Protein AF-J9EA52-F1 (afdb_monomer_lite)

Organism: Wuchereria bancrofti (NCBI:txid6293)

pLDDT: mean 80.7, std 11.77, range [52.25, 95.12]

Sequence (117 aa):
CQFFFFVNFRDIKITKILPLNSIPPLCNYTIRADTPNGPIIQYAKLGDIIYHKWECENNHQALDLYGLHIHDCYAKSESKQQQQHIVIDSKGCIADANIVNDVIYSDDKLMAFAYAK

InterPro domains:
  IPR001507 Zona pellucida domain [PS51034] (1-117)
  IPR051962 Cuticlin domain-containing protein [PTHR22907] (17-115)
  IPR057475 Cuticlin, C-terminal domain [PF25301] (25-112)

Foldseek 3Di:
DDKDKDWDPPLDDPPDDPPPPLDAFDKDWFKAFPDQPHDTDDDDDPPTKIKTKIATDPDVSCLRTIAIADAFDWDDDPVDRPDTDTQGHRVRHGPDCQAKPHWDADPSNRMIMIMGD

Structure (mmCIF, N/CA/C/O backbone):
data_AF-J9EA52-F1
#
_entry.id   AF-J9EA52-F1
#
loop_
_atom_site.group_PDB
_atom_site.id
_atom_site.type_symbol
_atom_site.label_atom_id
_atom_site.label_alt_id
_atom_site.label_comp_id
_atom_site.label_asym_id
_atom_site.label_entity_id
_atom_site.label_seq_id
_atom_site.pdbx_PDB_ins_code
_atom_site.Cartn_x
_atom_site.Cartn_y
_atom_site.Cartn_z
_atom_site.occupancy
_atom_site.B_iso_or_equiv
_atom_site.auth_seq_id
_atom_site.auth_comp_id
_atom_site.auth_asym_id
_atom_site.auth_atom_id
_atom_site.pdbx_PDB_model_num
ATOM 1 N N . CYS A 1 1 ? 3.899 -0.795 8.438 1.00 81.31 1 CYS A N 1
ATOM 2 C CA . CYS A 1 1 ? 4.104 -1.588 7.218 1.00 81.31 1 CYS A CA 1
ATOM 3 C C . CYS A 1 1 ? 5.543 -1.453 6.811 1.00 81.31 1 CYS A C 1
ATOM 5 O O . CYS A 1 1 ? 6.055 -0.336 6.871 1.00 81.31 1 CYS A O 1
ATOM 7 N N . GLN A 1 2 ? 6.168 -2.555 6.422 1.00 80.38 2 GLN A N 1
ATOM 8 C CA . GLN A 1 2 ? 7.504 -2.543 5.855 1.00 80.38 2 GLN A CA 1
ATOM 9 C C . GLN A 1 2 ? 7.419 -2.590 4.326 1.00 80.38 2 GLN A C 1
ATOM 11 O O . GLN A 1 2 ? 6.549 -3.252 3.759 1.00 80.38 2 GLN A O 1
ATOM 16 N N . PHE A 1 3 ? 8.308 -1.845 3.670 1.00 78.88 3 PHE A N 1
ATOM 17 C CA . PHE A 1 3 ? 8.470 -1.869 2.220 1.00 78.88 3 PHE A CA 1
ATOM 18 C C . PHE A 1 3 ? 9.634 -2.790 1.887 1.00 78.88 3 PHE A C 1
ATOM 20 O O . PHE A 1 3 ? 10.743 -2.576 2.384 1.00 78.88 3 PHE A O 1
ATOM 27 N N . PHE A 1 4 ? 9.401 -3.780 1.032 1.00 79.81 4 PHE A N 1
ATOM 28 C CA . PHE A 1 4 ? 10.474 -4.580 0.466 1.00 79.81 4 PHE A CA 1
ATOM 29 C C . PHE A 1 4 ? 10.453 -4.484 -1.051 1.00 79.81 4 PHE A C 1
ATOM 31 O O . PHE A 1 4 ? 9.415 -4.658 -1.690 1.00 79.81 4 PHE A O 1
ATOM 38 N N . PHE A 1 5 ? 11.622 -4.213 -1.619 1.00 76.19 5 PHE A N 1
ATOM 39 C CA . PHE A 1 5 ? 11.820 -4.214 -3.058 1.00 76.19 5 PHE A CA 1
ATOM 40 C C . PHE A 1 5 ? 12.412 -5.547 -3.463 1.00 76.19 5 PHE A C 1
ATOM 42 O O . PHE A 1 5 ? 13.476 -5.933 -2.977 1.00 76.19 5 PHE A O 1
ATOM 49 N N . PHE A 1 6 ? 11.749 -6.230 -4.384 1.00 74.75 6 PHE A N 1
ATOM 50 C CA . PHE A 1 6 ? 12.322 -7.401 -5.028 1.00 74.75 6 PHE A CA 1
ATOM 51 C C . PHE A 1 6 ? 12.774 -7.041 -6.436 1.00 74.75 6 PHE A C 1
ATOM 53 O O . PHE A 1 6 ? 12.162 -6.217 -7.113 1.00 74.75 6 PHE A O 1
ATOM 60 N N . VAL A 1 7 ? 13.853 -7.674 -6.884 1.00 72.44 7 VAL A N 1
ATOM 61 C CA . VAL A 1 7 ? 14.327 -7.515 -8.256 1.00 72.44 7 VAL A CA 1
ATOM 62 C C . VAL A 1 7 ? 13.490 -8.410 -9.170 1.00 72.44 7 VAL A C 1
ATOM 64 O O . VAL A 1 7 ? 13.397 -9.621 -8.945 1.00 72.44 7 VAL A O 1
ATOM 67 N N . ASN A 1 8 ? 12.861 -7.835 -10.194 1.00 67.38 8 ASN A N 1
ATOM 68 C CA . ASN A 1 8 ? 12.076 -8.591 -11.163 1.00 67.38 8 ASN A CA 1
ATOM 6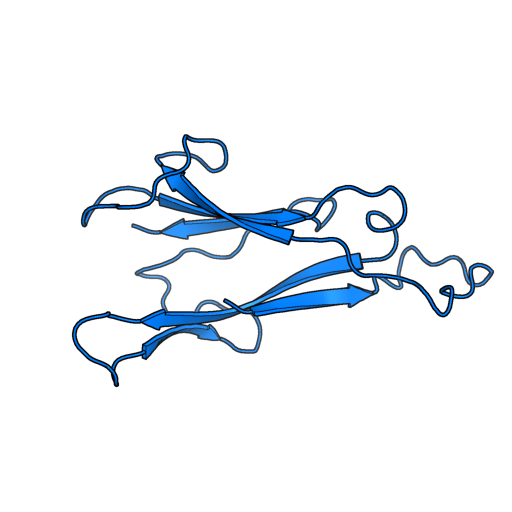9 C C . ASN A 1 8 ? 12.995 -9.187 -12.241 1.00 67.38 8 ASN A C 1
ATOM 71 O O . ASN A 1 8 ? 13.292 -8.571 -13.259 1.00 67.38 8 ASN A O 1
ATOM 75 N N . PHE A 1 9 ? 13.435 -10.428 -12.026 1.00 63.56 9 PHE A N 1
ATOM 76 C CA . PHE A 1 9 ? 14.344 -11.123 -12.946 1.00 63.56 9 PHE A CA 1
ATOM 77 C C . PHE A 1 9 ? 13.727 -11.511 -14.298 1.00 63.56 9 PHE A C 1
ATOM 79 O O . PHE A 1 9 ? 14.463 -11.954 -15.177 1.00 63.56 9 PHE A O 1
ATOM 86 N N . ARG A 1 10 ? 12.407 -11.369 -14.496 1.00 62.84 10 ARG A N 1
ATOM 87 C CA . ARG A 1 10 ? 11.770 -11.726 -15.777 1.00 62.84 10 ARG A CA 1
ATOM 88 C C . ARG A 1 10 ? 12.120 -10.756 -16.907 1.00 62.84 10 ARG A C 1
ATOM 90 O O . ARG A 1 10 ? 12.208 -11.196 -18.049 1.00 62.84 10 ARG A O 1
ATOM 97 N N . ASP A 1 11 ? 12.376 -9.489 -16.586 1.00 56.41 11 ASP A N 1
ATOM 98 C CA . ASP A 1 11 ? 12.638 -8.428 -17.572 1.00 56.41 11 ASP A CA 1
ATOM 99 C C . ASP A 1 11 ? 14.139 -8.109 -17.732 1.00 56.41 11 ASP A C 1
ATOM 101 O O . ASP A 1 11 ? 14.558 -7.363 -18.625 1.00 56.41 11 ASP A O 1
ATOM 105 N N . ILE A 1 12 ? 14.992 -8.754 -16.928 1.00 59.09 12 ILE A N 1
ATOM 106 C CA . ILE A 1 12 ? 16.446 -8.667 -17.065 1.00 59.09 12 ILE A CA 1
ATOM 107 C C . ILE A 1 12 ? 16.880 -9.530 -18.254 1.00 59.09 12 ILE A C 1
ATOM 109 O O . ILE A 1 12 ? 17.069 -10.742 -18.151 1.00 59.09 12 ILE A O 1
ATOM 113 N N . LYS A 1 13 ? 17.104 -8.898 -19.411 1.00 59.31 13 LYS A N 1
ATOM 114 C CA . LY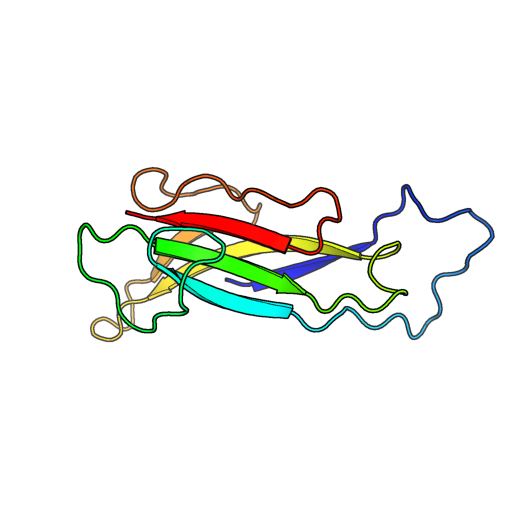S A 1 13 ? 17.884 -9.522 -20.491 1.00 59.31 13 LYS A CA 1
ATOM 115 C C . LYS A 1 13 ? 19.277 -9.847 -19.940 1.00 59.31 13 LYS A C 1
ATOM 117 O O . LYS A 1 13 ? 19.924 -8.955 -19.402 1.00 59.31 13 LYS A O 1
ATOM 122 N N . ILE A 1 14 ? 19.746 -11.088 -20.116 1.00 56.72 14 ILE A N 1
ATOM 123 C CA . ILE A 1 14 ? 21.007 -11.651 -19.566 1.00 56.72 14 ILE A CA 1
ATOM 124 C C . ILE A 1 14 ? 22.264 -10.786 -19.849 1.00 56.72 14 ILE A C 1
ATOM 126 O O . ILE A 1 14 ? 23.292 -10.942 -19.201 1.00 56.72 14 ILE A O 1
ATOM 130 N N . THR A 1 15 ? 22.187 -9.818 -20.764 1.00 52.25 15 THR A N 1
ATOM 131 C CA . THR A 1 15 ? 23.239 -8.836 -21.071 1.00 52.25 15 THR A CA 1
ATOM 132 C C . THR A 1 15 ? 23.232 -7.549 -20.230 1.00 52.25 15 THR A C 1
ATOM 134 O O . THR A 1 15 ? 24.184 -6.777 -20.330 1.00 52.25 15 THR A O 1
ATOM 137 N N . LYS A 1 16 ? 22.221 -7.289 -19.390 1.00 54.88 16 LYS A N 1
ATOM 138 C CA . LYS A 1 16 ? 22.230 -6.177 -18.423 1.00 54.88 16 LYS A CA 1
ATOM 139 C C . LYS A 1 16 ? 22.695 -6.693 -17.062 1.00 54.88 16 LYS A C 1
ATOM 141 O O . LYS A 1 16 ? 21.911 -7.217 -16.279 1.00 54.88 16 LYS A O 1
ATOM 146 N N . ILE A 1 17 ? 23.984 -6.527 -16.784 1.00 60.09 17 ILE A N 1
ATOM 147 C CA . ILE A 1 17 ? 24.529 -6.652 -15.429 1.00 60.09 17 ILE A CA 1
ATOM 148 C C . ILE A 1 17 ? 23.776 -5.626 -14.572 1.00 60.09 17 ILE A C 1
ATOM 150 O O . ILE A 1 17 ? 23.758 -4.450 -14.945 1.00 60.09 17 ILE A O 1
ATOM 154 N N . LEU A 1 18 ? 23.134 -6.041 -13.471 1.00 62.03 18 LEU A N 1
ATOM 155 C CA . LEU A 1 18 ? 22.578 -5.080 -12.513 1.00 62.03 18 LEU A CA 1
ATOM 156 C C . LEU A 1 18 ? 23.740 -4.169 -12.092 1.00 62.03 18 LEU A C 1
ATOM 158 O O . LEU A 1 18 ? 24.729 -4.689 -11.560 1.00 62.03 18 LEU A O 1
ATOM 162 N N . PRO A 1 19 ? 23.699 -2.851 -12.358 1.00 62.25 19 PRO A N 1
ATOM 163 C CA . PRO A 1 19 ? 24.776 -1.991 -11.912 1.00 62.25 19 PRO A CA 1
ATOM 164 C C . PRO A 1 19 ? 24.874 -2.121 -10.392 1.00 62.25 19 PRO A C 1
ATOM 166 O O . PRO A 1 19 ? 23.856 -2.125 -9.699 1.00 62.25 19 PRO A O 1
ATOM 169 N N . LEU A 1 20 ? 26.101 -2.215 -9.873 1.00 57.66 20 LEU A N 1
ATOM 170 C CA . LEU A 1 20 ? 26.379 -2.335 -8.435 1.00 57.66 20 LEU A CA 1
ATOM 171 C C . LEU A 1 20 ? 25.719 -1.207 -7.603 1.00 57.66 20 LEU A C 1
ATOM 173 O O . LEU A 1 20 ? 25.558 -1.346 -6.398 1.00 57.66 20 LEU A O 1
ATOM 177 N N . ASN A 1 21 ? 25.294 -0.127 -8.275 1.00 59.84 21 ASN A N 1
ATOM 178 C CA . ASN A 1 21 ? 24.616 1.048 -7.732 1.00 59.84 21 ASN A CA 1
ATOM 179 C C . ASN A 1 21 ? 23.128 1.122 -8.133 1.00 59.84 21 ASN A C 1
ATOM 181 O O . ASN A 1 21 ? 22.599 2.213 -8.340 1.00 59.84 21 ASN A O 1
ATOM 185 N N . SER A 1 22 ? 22.454 -0.013 -8.313 1.00 66.38 22 SER A N 1
ATOM 186 C CA . SER A 1 22 ? 20.998 -0.023 -8.493 1.00 66.38 22 SER A CA 1
ATOM 187 C C . SER A 1 22 ? 20.356 0.397 -7.166 1.00 66.38 22 SER A C 1
ATOM 189 O O . SER A 1 22 ? 20.423 -0.337 -6.181 1.00 66.38 22 SER A O 1
ATOM 191 N N . ILE A 1 23 ? 19.822 1.617 -7.117 1.00 75.00 23 ILE A N 1
ATOM 192 C CA . ILE A 1 23 ? 19.202 2.191 -5.919 1.00 75.00 23 ILE A CA 1
ATOM 193 C C . ILE A 1 23 ? 17.692 1.931 -6.012 1.00 75.00 23 ILE A C 1
ATOM 195 O O . ILE A 1 23 ? 17.094 2.291 -7.030 1.00 75.00 23 ILE A O 1
ATOM 199 N N . PRO A 1 24 ? 17.063 1.314 -4.994 1.00 77.69 24 PRO A N 1
ATOM 200 C CA . PRO A 1 24 ? 15.614 1.150 -4.975 1.00 77.69 24 PRO A CA 1
ATOM 201 C C . PRO A 1 24 ? 14.914 2.520 -4.992 1.00 77.69 24 PRO A C 1
ATOM 203 O O . PRO A 1 24 ? 15.431 3.474 -4.402 1.00 77.69 24 PRO A O 1
ATOM 206 N N . PRO A 1 25 ? 13.755 2.649 -5.661 1.00 84.69 25 PRO A N 1
ATOM 207 C CA . PRO A 1 25 ? 13.040 3.917 -5.730 1.00 84.69 25 PRO A CA 1
ATOM 208 C C . PRO A 1 25 ? 12.540 4.343 -4.346 1.00 84.69 25 PRO A C 1
ATOM 210 O O . PRO A 1 25 ? 12.301 3.517 -3.464 1.00 84.69 25 PRO A O 1
ATOM 213 N N . LEU A 1 26 ? 12.348 5.646 -4.158 1.00 85.62 26 LEU A N 1
ATOM 214 C CA . LEU A 1 26 ? 11.697 6.155 -2.958 1.00 85.62 26 LEU A CA 1
ATOM 215 C C . LEU A 1 26 ? 10.200 5.835 -3.031 1.00 85.62 26 LEU A C 1
ATOM 217 O O . LEU A 1 26 ? 9.571 6.108 -4.052 1.00 85.62 26 LEU A O 1
ATOM 221 N N . CYS A 1 27 ? 9.622 5.286 -1.961 1.00 88.81 27 CYS A N 1
ATOM 222 C CA . CYS A 1 27 ? 8.180 5.057 -1.880 1.00 88.81 27 CYS A CA 1
ATOM 223 C C . CYS A 1 27 ? 7.551 5.823 -0.733 1.00 88.81 27 CYS A C 1
ATOM 225 O O . CYS A 1 27 ? 8.110 5.924 0.358 1.00 88.81 27 CYS A O 1
ATOM 227 N N . ASN A 1 28 ? 6.337 6.288 -0.988 1.00 91.19 28 ASN A N 1
ATOM 228 C CA . ASN A 1 28 ? 5.505 6.982 -0.032 1.00 91.19 28 ASN A CA 1
ATOM 229 C C . ASN A 1 28 ? 4.283 6.142 0.314 1.00 91.19 28 ASN A C 1
ATOM 231 O O . ASN A 1 28 ? 3.689 5.467 -0.528 1.00 91.19 28 ASN A O 1
ATOM 235 N N . TYR A 1 29 ? 3.900 6.222 1.581 1.00 91.88 29 TYR A N 1
ATOM 236 C CA . TYR A 1 29 ? 2.670 5.647 2.093 1.00 91.88 29 TYR A CA 1
ATOM 237 C C . TYR A 1 29 ? 1.704 6.767 2.462 1.00 91.88 29 TYR A C 1
ATOM 239 O O . TYR A 1 29 ? 2.064 7.704 3.174 1.00 91.88 29 TYR A O 1
ATOM 247 N N . THR A 1 30 ? 0.474 6.662 1.969 1.00 93.06 30 THR A N 1
ATOM 248 C CA . THR A 1 30 ? -0.594 7.636 2.207 1.00 93.06 30 THR A CA 1
ATOM 249 C C . THR A 1 30 ? -1.888 6.924 2.569 1.00 93.06 30 THR A C 1
ATOM 251 O O . THR A 1 30 ? -2.140 5.807 2.120 1.00 93.06 30 THR A O 1
ATOM 254 N N . ILE A 1 31 ? -2.716 7.584 3.376 1.00 92.25 31 ILE A N 1
ATOM 255 C CA . ILE A 1 31 ? -4.084 7.149 3.664 1.00 92.25 31 ILE A CA 1
ATOM 256 C C . ILE A 1 31 ? -5.021 8.080 2.901 1.00 92.25 31 ILE A C 1
ATOM 258 O O . ILE A 1 31 ? -4.866 9.300 2.977 1.00 92.25 31 ILE A O 1
ATOM 262 N N . ARG A 1 32 ? -5.964 7.522 2.142 1.00 94.31 32 ARG A N 1
ATOM 263 C CA . ARG A 1 32 ? -6.886 8.274 1.280 1.00 94.31 32 ARG A CA 1
ATOM 264 C C . ARG A 1 32 ? -8.338 7.954 1.600 1.00 94.31 32 ARG A C 1
ATOM 266 O O . ARG A 1 32 ? -8.651 6.812 1.919 1.00 94.31 32 ARG A O 1
ATOM 273 N N . ALA A 1 33 ? -9.205 8.957 1.520 1.00 93.75 33 ALA A N 1
ATOM 274 C CA . ALA A 1 33 ? -10.641 8.790 1.750 1.00 93.75 33 ALA A CA 1
ATOM 275 C C . ALA A 1 33 ? -11.365 8.313 0.486 1.00 93.75 33 ALA A C 1
ATOM 277 O O . ALA A 1 33 ? -11.039 8.770 -0.612 1.00 93.75 33 ALA A O 1
ATOM 278 N N . ASP A 1 34 ? -12.370 7.450 0.664 1.00 90.31 34 ASP A N 1
ATOM 279 C CA . ASP A 1 34 ? -13.377 7.001 -0.316 1.00 90.31 34 ASP A CA 1
ATOM 280 C C . ASP A 1 34 ? -12.866 6.213 -1.531 1.00 90.31 34 ASP A C 1
ATOM 282 O O . ASP A 1 34 ? -13.512 5.262 -1.972 1.00 90.31 34 ASP A O 1
ATOM 286 N N . THR A 1 35 ? -11.714 6.580 -2.092 1.00 91.50 35 THR A N 1
ATOM 287 C CA . THR A 1 35 ? -11.124 5.970 -3.287 1.00 91.50 35 THR A CA 1
ATOM 288 C C . THR A 1 35 ? -9.593 5.903 -3.188 1.00 91.50 35 THR A C 1
ATOM 290 O O . THR A 1 35 ? -8.981 6.724 -2.495 1.00 91.50 35 THR A O 1
ATOM 293 N N . PRO A 1 36 ? -8.928 5.006 -3.948 1.00 88.94 36 PRO A N 1
ATOM 294 C CA . PRO A 1 36 ? -7.464 4.930 -3.993 1.00 88.94 36 PRO A CA 1
ATOM 295 C C . PRO A 1 36 ? -6.772 6.225 -4.441 1.00 88.94 36 PRO A C 1
ATOM 297 O O . PRO A 1 36 ? -5.608 6.435 -4.121 1.00 88.94 36 PRO A O 1
ATOM 300 N N . ASN A 1 37 ? -7.465 7.102 -5.174 1.00 91.88 37 ASN A N 1
ATOM 301 C CA . ASN A 1 37 ? -6.945 8.398 -5.628 1.00 91.88 37 ASN A CA 1
ATOM 302 C C . ASN A 1 37 ? -7.623 9.585 -4.927 1.00 91.88 37 ASN A C 1
ATOM 304 O O . ASN A 1 37 ? -7.473 10.727 -5.360 1.00 91.88 37 ASN A O 1
ATOM 308 N N . GLY A 1 38 ? -8.357 9.323 -3.845 1.00 91.94 38 GLY A N 1
ATOM 309 C CA . GLY A 1 38 ? -9.050 10.337 -3.064 1.00 91.94 38 GLY A CA 1
ATOM 310 C C . GLY A 1 38 ? -8.100 11.271 -2.310 1.00 91.94 38 GLY A C 1
ATOM 311 O O . GLY A 1 38 ? -6.870 11.124 -2.388 1.00 91.94 38 GLY A O 1
ATOM 312 N N . PRO A 1 39 ? -8.647 12.245 -1.566 1.00 94.94 39 PRO A N 1
ATOM 313 C CA . PRO A 1 39 ? -7.842 13.173 -0.784 1.00 94.94 39 PRO A CA 1
ATOM 314 C C . PRO A 1 39 ? -7.064 12.428 0.304 1.00 94.94 39 PRO A C 1
ATOM 316 O O . PRO A 1 39 ? -7.566 11.477 0.904 1.00 94.94 39 PRO A O 1
ATOM 319 N N . ILE A 1 40 ? -5.830 12.872 0.554 1.00 95.12 40 ILE A N 1
ATOM 320 C CA . ILE A 1 40 ? -5.005 12.334 1.638 1.00 95.12 40 ILE A CA 1
ATOM 321 C C . ILE A 1 40 ? -5.585 12.816 2.967 1.00 95.12 40 ILE A C 1
ATOM 323 O O . ILE A 1 40 ? -5.777 14.016 3.166 1.00 95.12 40 ILE A O 1
ATOM 327 N N . ILE A 1 41 ? -5.831 11.879 3.876 1.00 93.44 41 ILE A N 1
ATOM 328 C CA . ILE A 1 41 ? -6.347 12.142 5.216 1.00 93.44 41 ILE A CA 1
ATOM 329 C C . ILE A 1 41 ? -5.339 11.688 6.269 1.00 93.44 41 ILE A C 1
ATOM 331 O O . ILE A 1 41 ? -4.544 10.778 6.048 1.00 93.44 41 ILE A O 1
ATOM 335 N N . GLN A 1 42 ? -5.383 12.330 7.431 1.00 89.56 42 GLN A N 1
ATOM 336 C CA . GLN A 1 42 ? -4.569 11.951 8.593 1.00 89.56 42 GLN A CA 1
ATOM 337 C C . GLN A 1 42 ? -5.394 11.238 9.667 1.00 89.56 42 GLN A C 1
ATOM 339 O O . GLN A 1 42 ? -4.844 10.525 10.500 1.00 89.56 42 GLN A O 1
ATOM 344 N N . TYR A 1 43 ? -6.715 11.418 9.631 1.00 86.12 43 TYR A N 1
ATOM 345 C CA . TYR A 1 43 ? -7.645 10.896 10.619 1.00 86.12 43 TYR A CA 1
ATOM 346 C C . TYR A 1 43 ? -8.859 10.321 9.905 1.00 86.12 43 TYR A C 1
ATOM 348 O O . TYR A 1 43 ? -9.376 10.932 8.971 1.00 86.12 43 TYR A O 1
ATOM 356 N N . ALA A 1 44 ? -9.311 9.170 10.383 1.00 85.50 44 ALA A N 1
ATOM 357 C CA . ALA A 1 44 ? -10.519 8.502 9.934 1.00 85.50 44 ALA A CA 1
ATOM 358 C C . ALA A 1 44 ? -11.335 8.093 11.160 1.00 85.50 44 ALA A C 1
ATOM 360 O O . ALA A 1 44 ? -10.776 7.830 12.231 1.00 85.50 44 ALA A O 1
ATOM 361 N N . LYS A 1 45 ? -12.655 8.075 11.021 1.00 86.19 45 LYS A N 1
ATOM 362 C CA . LYS A 1 45 ? -13.582 7.598 12.046 1.00 86.19 45 LYS A CA 1
ATOM 363 C C . LYS A 1 45 ? -13.970 6.153 11.757 1.00 86.19 45 LYS A C 1
ATOM 365 O O . LYS A 1 45 ? -13.865 5.672 10.636 1.00 86.19 45 LYS A O 1
ATOM 370 N N . LEU A 1 46 ? -14.440 5.461 12.792 1.00 82.88 46 LEU A N 1
ATOM 371 C CA . LEU A 1 46 ? -14.995 4.118 12.634 1.00 82.88 46 LEU A CA 1
ATOM 372 C C . LEU A 1 46 ? -16.171 4.151 11.650 1.00 82.88 46 LEU A C 1
ATOM 374 O O . LEU A 1 46 ? -17.107 4.929 11.844 1.00 82.88 46 LEU A O 1
ATOM 378 N N . GLY A 1 47 ? -16.118 3.294 10.630 1.00 84.62 47 GLY A N 1
ATOM 379 C CA . GLY A 1 47 ? -17.099 3.239 9.549 1.00 84.62 47 GLY A CA 1
ATOM 380 C C . GLY A 1 47 ? -16.755 4.091 8.324 1.00 84.62 47 GLY A C 1
ATOM 381 O O . GLY A 1 47 ? -17.437 3.943 7.307 1.00 84.62 47 GLY A O 1
ATOM 382 N N . ASP A 1 48 ? -15.717 4.934 8.390 1.00 89.00 48 ASP A N 1
ATOM 383 C CA . ASP A 1 48 ? -15.190 5.619 7.210 1.00 89.00 48 ASP A CA 1
ATOM 384 C C . ASP A 1 48 ? -14.471 4.613 6.307 1.00 89.00 48 ASP A C 1
ATOM 386 O O . ASP A 1 48 ? -13.743 3.734 6.765 1.00 89.00 48 ASP A O 1
ATOM 390 N N . ILE A 1 49 ? -14.645 4.772 4.999 1.00 88.94 49 ILE A N 1
ATOM 391 C CA . ILE A 1 49 ? -13.938 3.964 4.011 1.00 88.94 49 ILE A CA 1
ATOM 392 C C . ILE A 1 49 ? -12.602 4.631 3.702 1.00 88.94 49 ILE A C 1
ATOM 394 O O . ILE A 1 49 ? -12.562 5.743 3.165 1.00 88.94 49 ILE A O 1
ATOM 398 N N . ILE A 1 50 ? -11.509 3.927 3.994 1.00 92.69 50 ILE A N 1
ATOM 399 C CA . ILE A 1 50 ? -10.157 4.420 3.733 1.00 92.69 50 ILE A CA 1
ATOM 400 C C . ILE A 1 50 ? -9.363 3.465 2.853 1.00 92.69 50 ILE A C 1
ATOM 402 O O . ILE A 1 50 ? -9.574 2.253 2.831 1.00 92.69 50 ILE A O 1
ATOM 406 N N . TYR A 1 51 ? -8.402 4.038 2.141 1.00 93.44 51 TYR A N 1
ATOM 407 C CA . TYR A 1 51 ? -7.459 3.321 1.305 1.00 93.44 51 TYR A CA 1
ATOM 408 C C . TYR A 1 51 ? -6.044 3.588 1.786 1.00 93.44 51 TYR A C 1
ATOM 410 O O . TYR A 1 51 ? -5.570 4.725 1.800 1.00 93.44 51 TYR A O 1
ATOM 418 N N . HIS A 1 52 ? -5.355 2.516 2.141 1.00 91.88 52 HIS A N 1
ATOM 419 C CA . HIS A 1 52 ? -3.916 2.501 2.321 1.00 91.88 52 HIS A CA 1
ATOM 420 C C . HIS A 1 52 ? -3.282 2.437 0.934 1.00 91.88 52 HIS A C 1
ATOM 422 O O . HIS A 1 52 ? -3.493 1.457 0.227 1.00 91.88 52 HIS A O 1
ATOM 428 N N . LYS A 1 53 ? -2.545 3.471 0.521 1.00 93.06 53 LYS A N 1
ATOM 429 C CA . LYS A 1 53 ? -1.864 3.524 -0.780 1.00 93.06 53 LYS A CA 1
ATOM 430 C C . LYS A 1 53 ? -0.355 3.612 -0.583 1.00 93.06 53 LYS A C 1
ATOM 432 O O . LYS A 1 53 ? 0.131 4.513 0.104 1.00 93.06 53 LYS A O 1
ATOM 437 N N . TRP A 1 54 ? 0.366 2.708 -1.234 1.00 92.81 54 TRP A N 1
ATOM 438 C CA . TRP A 1 54 ? 1.819 2.700 -1.360 1.00 92.81 54 TRP A CA 1
ATOM 439 C C . TRP A 1 54 ? 2.183 3.017 -2.809 1.00 92.81 54 TRP A C 1
ATOM 441 O O . TRP A 1 54 ? 1.650 2.402 -3.729 1.00 92.81 54 TRP A O 1
ATOM 451 N N . GLU A 1 55 ? 3.053 3.996 -3.016 1.00 90.81 55 GLU A N 1
ATOM 452 C CA . GLU A 1 55 ? 3.404 4.497 -4.347 1.00 90.81 55 GLU A CA 1
ATOM 453 C C . GLU A 1 55 ? 4.887 4.843 -4.390 1.00 90.81 55 GLU A C 1
ATOM 455 O O . GLU A 1 55 ? 5.381 5.576 -3.532 1.00 90.81 55 GLU A O 1
ATOM 460 N N . CYS A 1 56 ? 5.590 4.287 -5.370 1.00 88.25 56 CYS A N 1
ATOM 461 C CA . CYS A 1 56 ? 7.014 4.492 -5.578 1.00 88.25 56 CYS A CA 1
ATOM 462 C C . CYS A 1 56 ? 7.270 5.463 -6.725 1.00 88.25 56 CYS A C 1
ATOM 464 O O . CYS A 1 56 ? 6.539 5.486 -7.715 1.00 88.25 56 CYS A O 1
ATOM 466 N N . GLU A 1 57 ? 8.326 6.262 -6.602 1.00 85.69 57 GLU A N 1
ATOM 467 C CA . GLU A 1 57 ? 8.724 7.182 -7.656 1.00 85.69 57 GLU A CA 1
ATOM 468 C C . GLU A 1 57 ? 9.110 6.418 -8.918 1.00 85.69 57 GLU A C 1
ATOM 470 O O . GLU A 1 57 ? 9.955 5.518 -8.913 1.00 85.69 57 GLU A O 1
ATOM 475 N N . ASN A 1 58 ? 8.491 6.827 -10.019 1.00 70.06 58 ASN A N 1
ATOM 476 C CA . ASN A 1 58 ? 8.729 6.244 -11.317 1.00 70.06 58 ASN A CA 1
ATOM 477 C C . ASN A 1 58 ? 10.010 6.834 -11.932 1.00 70.06 58 ASN A C 1
ATOM 479 O O . ASN A 1 58 ? 9.970 7.697 -12.812 1.00 70.06 58 ASN A O 1
ATOM 483 N N . ASN A 1 59 ? 11.168 6.409 -11.424 1.00 68.19 59 ASN A N 1
ATOM 484 C CA . ASN A 1 59 ? 12.416 6.596 -12.150 1.00 68.19 59 ASN A CA 1
ATOM 485 C C . ASN A 1 59 ? 12.513 5.487 -13.215 1.00 68.19 59 ASN A C 1
ATOM 487 O O . ASN A 1 59 ? 12.219 4.323 -12.958 1.00 68.19 59 ASN A O 1
ATOM 491 N N . HIS A 1 60 ? 12.892 5.833 -14.446 1.00 62.09 60 HIS A N 1
ATOM 492 C CA . HIS A 1 60 ? 12.905 4.891 -15.576 1.00 62.09 60 HIS A CA 1
ATOM 493 C C . HIS A 1 60 ? 13.784 3.641 -15.347 1.00 62.09 60 HIS A C 1
ATOM 495 O O . HIS A 1 60 ? 13.687 2.681 -16.103 1.00 62.09 60 HIS A O 1
ATOM 501 N N . GLN A 1 61 ? 14.655 3.641 -14.331 1.00 59.81 61 GLN A N 1
ATOM 502 C CA . GLN A 1 61 ? 15.435 2.466 -13.941 1.00 59.81 61 GLN A CA 1
ATOM 503 C C . GLN A 1 61 ? 14.659 1.501 -13.030 1.00 59.81 61 GLN A C 1
ATOM 505 O O . GLN A 1 61 ? 14.942 0.307 -13.061 1.00 59.81 61 GLN A O 1
ATOM 510 N N . ALA A 1 62 ? 13.697 1.982 -12.237 1.00 60.03 62 ALA A N 1
ATOM 511 C CA . ALA A 1 62 ? 12.936 1.160 -11.302 1.00 60.03 62 ALA A CA 1
ATOM 512 C C . ALA A 1 62 ? 11.835 0.338 -11.970 1.00 60.03 62 ALA A C 1
ATOM 514 O O . ALA A 1 62 ? 11.650 -0.804 -11.562 1.00 60.03 62 ALA A O 1
ATOM 515 N N . LEU A 1 63 ? 11.173 0.874 -13.004 1.00 63.25 63 LEU A N 1
ATOM 516 C CA . LEU A 1 63 ? 10.087 0.192 -13.731 1.00 63.25 63 LEU A CA 1
ATOM 517 C C . LEU A 1 63 ? 10.456 -1.217 -14.204 1.00 63.25 63 LEU A C 1
ATOM 519 O O . LEU A 1 63 ? 9.653 -2.136 -14.094 1.00 63.25 63 LEU A O 1
ATOM 523 N N . ASP A 1 64 ? 11.676 -1.381 -14.715 1.00 69.44 64 ASP A N 1
ATOM 524 C CA . ASP A 1 64 ? 12.110 -2.643 -15.321 1.00 69.44 64 ASP A CA 1
ATOM 525 C C . ASP A 1 64 ? 12.838 -3.565 -14.329 1.00 69.44 64 ASP A C 1
ATOM 527 O O . ASP A 1 64 ? 13.081 -4.734 -14.629 1.00 69.44 64 ASP A O 1
ATOM 531 N N . LEU A 1 65 ? 13.253 -3.044 -13.168 1.00 75.00 65 LEU A N 1
ATOM 532 C CA . LEU A 1 65 ? 14.158 -3.748 -12.254 1.00 75.00 65 LEU A CA 1
ATOM 533 C C . LEU A 1 65 ? 13.518 -4.103 -10.922 1.00 75.00 65 LEU A C 1
ATOM 535 O O . LEU A 1 65 ? 13.832 -5.164 -10.389 1.00 75.00 65 LEU A O 1
ATOM 539 N N . TYR A 1 66 ? 12.653 -3.253 -10.376 1.00 80.12 66 TYR A N 1
ATOM 540 C CA . TYR A 1 66 ? 12.116 -3.416 -9.031 1.00 80.12 66 TYR A CA 1
ATOM 541 C C . TYR A 1 66 ? 10.608 -3.632 -9.053 1.00 80.12 66 TYR A C 1
ATOM 543 O O . TYR A 1 66 ? 9.876 -2.979 -9.785 1.00 80.12 66 TYR A O 1
ATOM 551 N N . GLY A 1 67 ? 10.146 -4.536 -8.197 1.00 85.31 67 GLY A N 1
ATOM 552 C CA . GLY A 1 67 ? 8.749 -4.644 -7.808 1.00 85.31 67 GLY A CA 1
ATOM 553 C C . GLY A 1 67 ? 8.587 -4.340 -6.324 1.00 85.31 67 GLY A C 1
ATOM 554 O O . GLY A 1 67 ? 9.444 -4.684 -5.503 1.00 85.31 67 GLY A O 1
ATOM 555 N N . LEU A 1 68 ? 7.478 -3.693 -5.989 1.00 88.69 68 LEU A N 1
ATOM 556 C CA . LEU A 1 68 ? 7.071 -3.400 -4.625 1.00 88.69 68 LEU A CA 1
ATOM 557 C C . LEU A 1 68 ? 6.373 -4.619 -4.005 1.00 88.69 68 LEU A C 1
ATOM 559 O O . LEU A 1 68 ? 5.490 -5.217 -4.618 1.00 88.69 68 LEU A O 1
ATOM 563 N N . HIS A 1 69 ? 6.734 -4.962 -2.769 1.00 90.38 69 HIS A N 1
ATOM 564 C CA . HIS A 1 69 ? 6.043 -5.959 -1.956 1.00 90.38 69 HIS A CA 1
ATOM 565 C C . HIS A 1 69 ? 5.812 -5.432 -0.536 1.00 90.38 69 HIS A C 1
ATOM 567 O O . HIS A 1 69 ? 6.736 -4.939 0.118 1.00 90.38 69 HIS A O 1
ATOM 573 N N . ILE A 1 70 ? 4.564 -5.520 -0.072 1.00 91.44 70 ILE A N 1
ATOM 574 C CA . ILE A 1 70 ? 4.138 -5.037 1.244 1.00 91.44 70 ILE A CA 1
ATOM 575 C C . ILE A 1 70 ? 4.039 -6.245 2.165 1.00 91.44 70 ILE A C 1
ATOM 577 O O . ILE A 1 70 ? 3.306 -7.187 1.874 1.00 91.44 70 ILE A O 1
ATOM 581 N N . HIS A 1 71 ? 4.735 -6.182 3.295 1.00 91.56 71 HIS A N 1
ATOM 582 C CA . HIS A 1 71 ? 4.668 -7.184 4.353 1.00 91.56 71 HIS A CA 1
ATOM 583 C C . HIS A 1 71 ? 4.840 -6.514 5.724 1.00 91.56 71 HIS A C 1
ATOM 585 O O . HIS A 1 71 ? 5.190 -5.329 5.815 1.00 91.56 71 HIS A O 1
ATOM 591 N N . ASP A 1 72 ? 4.570 -7.252 6.803 1.00 89.69 72 ASP A N 1
ATOM 592 C CA . ASP A 1 72 ? 4.813 -6.793 8.176 1.00 89.69 72 ASP A CA 1
ATOM 593 C C . ASP A 1 72 ? 4.106 -5.452 8.490 1.00 89.69 72 ASP A C 1
ATOM 595 O O . ASP A 1 72 ? 4.702 -4.424 8.850 1.00 89.69 72 ASP A O 1
ATOM 599 N N . CYS A 1 73 ? 2.783 -5.431 8.316 1.00 88.75 73 CYS A N 1
ATOM 600 C CA . CYS A 1 73 ? 1.941 -4.306 8.715 1.00 88.75 73 CYS A CA 1
ATOM 601 C C . CYS A 1 73 ? 1.329 -4.538 10.087 1.00 88.75 73 CYS A C 1
ATOM 603 O O . CYS A 1 73 ? 0.620 -5.515 10.310 1.00 88.75 73 CYS A O 1
ATOM 605 N N . TYR A 1 74 ? 1.520 -3.557 10.965 1.00 87.31 74 TYR A N 1
ATOM 606 C CA . TYR A 1 74 ? 1.004 -3.573 12.322 1.00 87.31 74 TYR A CA 1
ATOM 607 C C . TYR A 1 74 ? 0.206 -2.297 12.581 1.00 87.31 74 TYR A C 1
ATOM 609 O O . TYR A 1 74 ? 0.692 -1.198 12.297 1.00 87.31 74 TYR 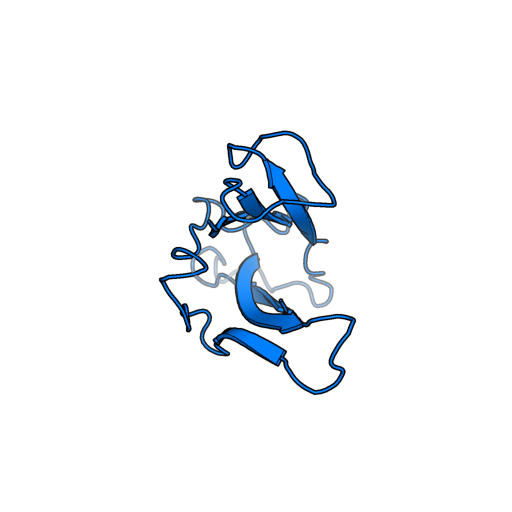A O 1
ATOM 617 N N . ALA A 1 75 ? -0.986 -2.436 13.151 1.00 83.56 75 ALA A N 1
ATOM 618 C CA . ALA A 1 75 ? -1.739 -1.333 13.728 1.00 83.56 75 ALA A CA 1
ATOM 619 C C . ALA A 1 75 ? -1.323 -1.173 15.194 1.00 83.56 75 ALA A C 1
ATOM 621 O O . ALA A 1 75 ? -1.371 -2.129 15.969 1.00 83.56 75 ALA A O 1
ATOM 622 N N . LYS A 1 76 ? -0.892 0.031 15.580 1.00 80.75 76 LYS A N 1
ATOM 623 C CA . LYS A 1 76 ? -0.482 0.343 16.953 1.00 80.75 76 LYS A CA 1
ATOM 624 C C . LYS A 1 76 ? -1.395 1.418 17.521 1.00 80.75 76 LYS A C 1
ATOM 626 O O . LYS A 1 76 ? -1.541 2.478 16.925 1.00 80.75 76 LYS A O 1
ATOM 631 N N . SER A 1 77 ? -1.973 1.155 18.689 1.00 73.12 77 SER A N 1
ATOM 632 C CA . SER A 1 77 ? -2.671 2.190 19.449 1.00 73.12 77 SER A CA 1
ATOM 633 C C . SER A 1 77 ? -1.662 3.042 20.217 1.00 73.12 77 SER A C 1
ATOM 635 O O . SER A 1 77 ? -0.810 2.505 20.926 1.00 73.12 77 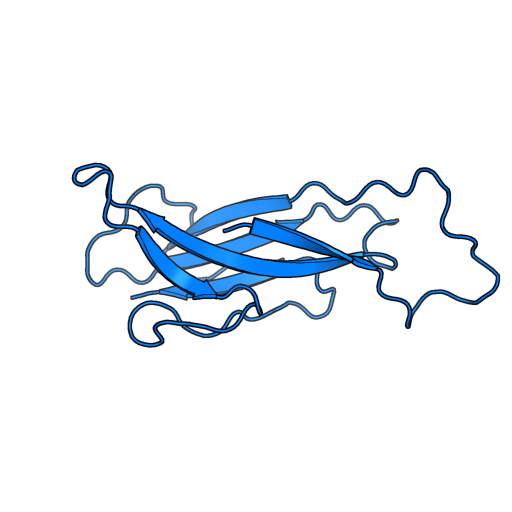SER A O 1
ATOM 637 N N . GLU A 1 78 ? -1.776 4.367 20.126 1.00 69.38 78 GLU A N 1
ATOM 638 C CA . GLU A 1 78 ? -0.938 5.289 20.907 1.00 69.38 78 GLU A CA 1
ATOM 639 C C . GLU A 1 78 ? -1.159 5.142 22.423 1.00 69.38 78 GLU A C 1
ATOM 641 O O . GLU A 1 78 ? -0.239 5.349 23.210 1.00 69.38 78 GLU A O 1
ATOM 646 N N . SER A 1 79 ? -2.358 4.724 22.844 1.00 67.69 79 SER A N 1
ATOM 647 C CA . SER A 1 79 ? -2.747 4.662 24.260 1.00 67.69 79 SER A CA 1
ATOM 648 C C . SER A 1 79 ? -2.273 3.391 24.979 1.00 67.69 79 SER A C 1
ATOM 650 O O . SER A 1 79 ? -2.109 3.388 26.198 1.00 67.69 79 SER A O 1
ATOM 652 N N . LYS A 1 80 ? -2.010 2.302 24.245 1.00 60.84 80 LYS A N 1
ATOM 653 C CA . LYS A 1 80 ? -1.552 1.023 24.810 1.00 60.84 80 LYS A CA 1
ATOM 654 C C . LYS A 1 80 ? -0.276 0.578 24.110 1.00 60.84 80 LYS A C 1
ATOM 656 O O . LYS A 1 80 ? -0.322 -0.071 23.069 1.00 60.84 80 LYS A O 1
ATOM 661 N N . GLN A 1 81 ? 0.868 0.884 24.722 1.00 58.56 81 GLN A N 1
ATOM 662 C CA . GLN A 1 81 ? 2.209 0.632 24.174 1.00 58.56 81 GLN A CA 1
ATOM 663 C C . GLN A 1 81 ? 2.475 -0.825 23.740 1.00 58.56 81 GLN A C 1
ATOM 665 O O . GLN A 1 81 ? 3.386 -1.044 22.945 1.00 58.56 81 GLN A O 1
ATOM 670 N N . GLN A 1 82 ? 1.694 -1.799 24.220 1.00 60.09 82 GLN A N 1
ATOM 671 C CA . GLN A 1 82 ? 1.918 -3.235 24.004 1.00 60.09 82 GLN A CA 1
ATOM 672 C C . GLN A 1 82 ? 0.894 -3.917 23.085 1.00 60.09 82 GLN A C 1
ATOM 674 O O . GLN A 1 82 ? 1.033 -5.107 22.821 1.00 60.09 82 GLN A O 1
ATOM 679 N N . GLN A 1 83 ? -0.121 -3.209 22.578 1.00 67.00 83 GLN A N 1
ATOM 680 C CA . GLN A 1 83 ? -1.137 -3.825 21.720 1.00 67.00 83 GLN A CA 1
ATOM 681 C C . GLN A 1 83 ? -0.871 -3.454 20.258 1.00 67.00 83 GLN A C 1
ATOM 683 O O . GLN A 1 83 ? -1.367 -2.450 19.747 1.00 67.00 83 GLN A O 1
ATOM 688 N N . GLN A 1 84 ? -0.008 -4.245 19.617 1.00 75.75 84 GLN A N 1
ATOM 689 C CA . GLN A 1 84 ? 0.188 -4.230 18.170 1.00 75.75 84 GLN A CA 1
ATOM 690 C C . GLN A 1 84 ? -0.680 -5.329 17.563 1.00 75.75 84 GLN A C 1
ATOM 692 O O . GLN A 1 84 ? -0.551 -6.492 17.941 1.00 75.75 84 GLN A O 1
ATOM 697 N N . HIS A 1 85 ? -1.566 -4.963 16.642 1.00 83.50 85 HIS A N 1
ATOM 698 C CA . HIS A 1 85 ? -2.365 -5.926 15.887 1.00 83.50 85 HIS A CA 1
ATOM 699 C C . HIS A 1 85 ? -1.738 -6.130 14.516 1.00 83.50 85 HIS A C 1
ATOM 701 O O . HIS A 1 85 ? -1.438 -5.151 13.830 1.00 83.50 85 HIS A O 1
ATOM 707 N N . ILE A 1 86 ? -1.514 -7.383 14.129 1.00 84.50 86 ILE A N 1
ATOM 708 C CA . ILE A 1 86 ? -0.984 -7.714 12.805 1.00 84.50 86 ILE A CA 1
ATOM 709 C C . ILE A 1 86 ? -2.120 -7.548 11.803 1.00 84.50 86 ILE A C 1
ATOM 711 O O . ILE A 1 86 ? -3.178 -8.148 11.956 1.00 84.50 86 ILE A O 1
ATOM 715 N N . VAL A 1 87 ? -1.886 -6.726 10.788 1.00 87.50 87 VAL A N 1
ATOM 716 C CA . VAL A 1 87 ? -2.824 -6.485 9.686 1.00 87.50 87 VAL A CA 1
ATOM 717 C C . VAL A 1 87 ? -2.372 -7.250 8.446 1.00 87.50 87 VAL A C 1
ATOM 719 O O . VAL A 1 87 ? -3.172 -7.925 7.806 1.00 87.50 87 VAL A O 1
ATOM 722 N N . ILE A 1 88 ? -1.071 -7.186 8.148 1.00 88.31 88 ILE A N 1
ATOM 723 C CA . ILE A 1 88 ? -0.425 -7.942 7.072 1.00 88.31 88 ILE A CA 1
ATOM 724 C C . ILE A 1 88 ? 0.758 -8.677 7.686 1.00 88.31 88 ILE A C 1
ATOM 726 O O . ILE A 1 88 ? 1.584 -8.056 8.361 1.00 88.31 88 ILE A O 1
ATOM 730 N N . ASP A 1 89 ? 0.817 -9.986 7.478 1.00 86.12 89 ASP A N 1
ATOM 731 C CA . ASP A 1 89 ? 1.865 -10.842 8.017 1.00 86.12 89 ASP A CA 1
ATOM 732 C C . ASP A 1 89 ? 3.208 -10.664 7.282 1.00 86.12 89 ASP A C 1
ATOM 734 O O . ASP A 1 89 ? 3.357 -9.868 6.349 1.00 86.12 89 ASP A O 1
ATOM 738 N N . SER A 1 90 ? 4.216 -11.423 7.707 1.00 87.69 90 SER A N 1
ATOM 739 C CA . SER A 1 90 ? 5.557 -11.391 7.115 1.00 87.69 90 SER A CA 1
ATOM 740 C C . SER A 1 90 ? 5.641 -11.977 5.702 1.00 87.69 90 SER A C 1
ATOM 742 O O . SER A 1 90 ? 6.672 -11.843 5.046 1.00 87.69 90 SER A O 1
ATOM 744 N N . LYS A 1 91 ? 4.578 -12.624 5.212 1.00 85.94 91 LYS A N 1
ATOM 745 C CA . LYS A 1 91 ? 4.466 -13.140 3.840 1.00 85.94 91 LYS A CA 1
ATOM 746 C C . LYS A 1 91 ? 3.707 -12.181 2.920 1.00 85.94 91 LYS A C 1
ATOM 748 O O . LYS A 1 91 ? 3.559 -12.482 1.737 1.00 85.94 91 LYS A O 1
ATOM 753 N N . GLY A 1 92 ? 3.213 -11.061 3.450 1.00 84.56 92 GLY A N 1
ATOM 754 C CA . GLY A 1 92 ? 2.368 -10.132 2.707 1.00 84.56 92 GLY A CA 1
ATOM 755 C C . GLY A 1 92 ? 0.907 -10.578 2.602 1.00 84.56 92 GLY A C 1
ATOM 756 O O . GLY A 1 92 ? 0.164 -10.023 1.795 1.00 84.56 92 GLY A O 1
ATOM 757 N N . CYS A 1 93 ? 0.487 -11.569 3.392 1.00 86.19 93 CYS A N 1
ATOM 758 C CA . CYS A 1 93 ? -0.896 -12.030 3.456 1.00 86.19 93 CYS A CA 1
ATOM 759 C C . CYS A 1 93 ? -1.671 -11.265 4.528 1.00 86.19 93 CYS A C 1
ATOM 761 O O . CYS A 1 93 ? -1.122 -10.860 5.556 1.00 86.19 93 CYS A O 1
ATOM 763 N N . ILE A 1 94 ? -2.974 -11.103 4.317 1.00 87.62 94 ILE A N 1
ATOM 764 C CA . ILE A 1 94 ? -3.833 -10.446 5.298 1.00 87.62 94 ILE A CA 1
ATOM 765 C C . ILE A 1 94 ? -4.054 -11.349 6.501 1.00 87.62 94 ILE A C 1
ATOM 767 O O . ILE A 1 94 ? -4.484 -12.493 6.371 1.00 87.62 94 ILE A O 1
ATOM 771 N N . ALA A 1 95 ? -3.770 -10.803 7.682 1.00 86.06 95 ALA A N 1
ATOM 772 C CA . ALA A 1 95 ? -4.002 -11.482 8.948 1.00 86.06 95 ALA A CA 1
ATOM 773 C C . ALA A 1 95 ? -5.450 -11.312 9.437 1.00 86.06 95 ALA A C 1
ATOM 775 O O . ALA A 1 95 ? -5.973 -12.203 10.104 1.00 86.06 95 ALA A O 1
ATOM 776 N N . ASP A 1 96 ? -6.104 -10.195 9.093 1.00 80.12 96 ASP A N 1
ATOM 777 C CA . ASP A 1 96 ? -7.482 -9.897 9.495 1.00 80.12 96 ASP A CA 1
ATOM 778 C C . ASP A 1 96 ? -8.293 -9.241 8.366 1.00 80.12 96 ASP A C 1
ATOM 780 O O . ASP A 1 96 ? -8.295 -8.019 8.187 1.00 80.12 96 ASP A O 1
ATOM 784 N N . ALA A 1 97 ? -9.014 -10.082 7.621 1.00 79.38 97 ALA A N 1
ATOM 785 C CA . ALA A 1 97 ? -9.853 -9.669 6.497 1.00 79.38 97 ALA A CA 1
ATOM 786 C C . ALA A 1 97 ? -11.088 -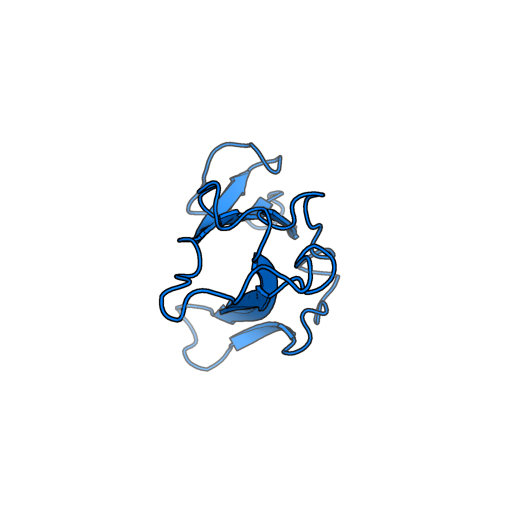8.846 6.913 1.00 79.38 97 ALA A C 1
ATOM 788 O O . ALA A 1 97 ? -11.768 -8.288 6.055 1.00 79.38 97 ALA A O 1
ATOM 789 N N . ASN A 1 98 ? -11.40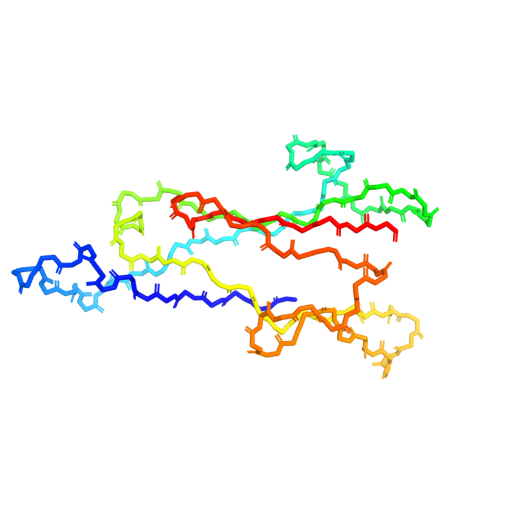2 -8.757 8.213 1.00 77.50 98 ASN A N 1
ATOM 790 C CA . ASN A 1 98 ? -12.507 -7.917 8.684 1.00 77.50 98 ASN A CA 1
ATOM 791 C C . ASN A 1 98 ? -12.114 -6.441 8.781 1.00 77.50 98 ASN A C 1
ATOM 793 O O . ASN A 1 98 ? -12.995 -5.588 8.803 1.00 77.50 98 ASN A O 1
ATOM 797 N N . ILE A 1 99 ? -10.811 -6.155 8.875 1.00 76.69 99 ILE A N 1
ATOM 798 C CA . ILE A 1 99 ? -10.276 -4.802 9.053 1.00 76.69 99 ILE A CA 1
ATOM 799 C C . ILE A 1 99 ? -9.727 -4.276 7.726 1.00 76.69 99 ILE A C 1
ATOM 801 O O . ILE A 1 99 ? -9.969 -3.124 7.373 1.00 76.69 99 ILE A O 1
ATOM 805 N N . VAL A 1 100 ? -8.986 -5.110 6.987 1.00 84.06 100 VAL A N 1
ATOM 806 C CA . VAL A 1 100 ? -8.333 -4.722 5.729 1.00 84.06 100 VAL A CA 1
ATOM 807 C C . VAL A 1 100 ? -8.535 -5.802 4.668 1.00 84.06 100 VAL A C 1
ATOM 809 O O . VAL A 1 100 ? -8.410 -6.987 4.954 1.00 84.06 100 VAL A O 1
ATOM 812 N N . ASN A 1 101 ? -8.833 -5.385 3.439 1.00 87.25 101 ASN A N 1
ATOM 813 C CA . ASN A 1 101 ? -8.935 -6.242 2.254 1.00 87.25 101 ASN A CA 1
ATOM 814 C C . ASN A 1 101 ? -7.595 -6.413 1.546 1.00 87.25 101 ASN A C 1
ATOM 816 O O . ASN A 1 101 ? -6.709 -5.570 1.695 1.00 87.25 101 ASN A O 1
ATOM 820 N N . ASP A 1 102 ? -7.494 -7.477 0.739 1.00 87.69 102 ASP A N 1
ATOM 821 C CA . ASP A 1 102 ? -6.269 -7.884 0.046 1.00 87.69 102 ASP A CA 1
ATOM 822 C C . ASP A 1 102 ? -5.557 -6.722 -0.655 1.00 87.69 102 ASP A C 1
ATOM 824 O O . ASP A 1 102 ? -6.179 -5.831 -1.242 1.00 87.69 102 ASP A O 1
ATOM 828 N N . VAL A 1 103 ? -4.223 -6.751 -0.600 1.00 89.94 103 VAL A N 1
ATOM 829 C CA . VAL A 1 103 ? -3.384 -5.751 -1.260 1.00 89.94 103 VAL A CA 1
ATOM 830 C C . VAL A 1 103 ? -3.461 -5.952 -2.770 1.00 89.94 103 VAL A C 1
ATOM 832 O O . VAL A 1 103 ? -3.053 -6.987 -3.299 1.00 89.94 103 VAL A O 1
ATOM 835 N N . ILE A 1 104 ? -3.941 -4.930 -3.470 1.00 91.81 104 ILE A N 1
ATOM 836 C CA . ILE A 1 104 ? -4.022 -4.897 -4.926 1.00 91.81 104 ILE A CA 1
ATOM 837 C C . ILE A 1 104 ? -2.797 -4.153 -5.449 1.00 91.81 104 ILE A C 1
ATOM 839 O O . ILE A 1 104 ? -2.588 -2.984 -5.127 1.00 91.81 104 ILE A O 1
ATOM 843 N N . TYR A 1 105 ? -1.993 -4.834 -6.261 1.00 90.75 105 TYR A N 1
ATOM 844 C CA . TYR A 1 105 ? -0.813 -4.270 -6.915 1.00 90.75 105 TYR A CA 1
ATOM 845 C C . TYR A 1 105 ? -1.172 -3.772 -8.318 1.00 90.75 105 TYR A C 1
ATOM 847 O O . TYR A 1 105 ? -1.981 -4.393 -9.008 1.00 90.75 105 TYR A O 1
ATOM 855 N N . SER A 1 106 ? -0.571 -2.664 -8.745 1.00 89.94 106 SER A N 1
ATOM 856 C CA . SER A 1 106 ? -0.652 -2.191 -10.129 1.00 89.94 106 SER A CA 1
ATOM 857 C C . SER A 1 106 ? 0.139 -3.092 -11.082 1.00 89.94 106 SER A C 1
ATOM 859 O O . SER A 1 106 ? 1.027 -3.839 -10.665 1.00 89.94 106 SER A O 1
ATOM 861 N N . ASP A 1 107 ? -0.147 -2.982 -12.380 1.00 86.69 107 ASP A N 1
ATOM 862 C CA . ASP A 1 107 ? 0.526 -3.769 -13.424 1.00 86.69 107 ASP A CA 1
ATOM 863 C C . ASP A 1 107 ? 2.045 -3.536 -13.455 1.00 86.69 107 ASP A C 1
ATOM 865 O O . ASP A 1 107 ? 2.819 -4.476 -13.641 1.00 86.69 107 ASP A O 1
ATOM 869 N N . ASP A 1 108 ? 2.473 -2.293 -13.213 1.00 81.56 108 ASP A N 1
ATOM 870 C CA . ASP A 1 108 ? 3.885 -1.903 -13.115 1.00 81.56 108 ASP A CA 1
ATOM 871 C C . ASP A 1 108 ? 4.535 -2.301 -11.780 1.00 81.56 108 ASP A C 1
ATOM 873 O O . ASP A 1 108 ? 5.746 -2.171 -11.620 1.00 81.56 108 ASP A O 1
ATOM 877 N N . LYS A 1 109 ? 3.749 -2.803 -10.817 1.00 86.56 109 LYS A N 1
ATOM 878 C CA . LYS A 1 109 ? 4.179 -3.194 -9.466 1.00 86.56 109 LYS A CA 1
ATOM 879 C C . LYS A 1 109 ? 4.936 -2.095 -8.715 1.00 86.56 109 LYS A C 1
ATOM 881 O O . LYS A 1 109 ? 5.677 -2.406 -7.784 1.00 86.56 109 LYS A O 1
ATOM 886 N N . LEU A 1 110 ? 4.752 -0.828 -9.087 1.00 86.88 110 LEU A N 1
ATOM 887 C CA . LEU A 1 110 ? 5.292 0.332 -8.369 1.00 86.88 110 LEU A CA 1
ATOM 888 C C . LEU A 1 110 ? 4.250 0.983 -7.458 1.00 86.88 110 LEU A C 1
ATOM 890 O O . LEU A 1 110 ? 4.579 1.863 -6.660 1.00 86.88 110 LEU A O 1
ATOM 894 N N . MET A 1 111 ? 2.998 0.538 -7.550 1.00 90.38 111 MET A N 1
ATOM 895 C CA . MET A 1 111 ? 1.915 0.966 -6.685 1.00 90.38 111 MET A CA 1
ATOM 896 C C . MET A 1 111 ? 1.180 -0.234 -6.102 1.00 90.38 111 MET A C 1
ATOM 898 O O . MET A 1 111 ? 1.030 -1.285 -6.726 1.00 90.38 111 MET A O 1
ATOM 902 N N . ALA A 1 112 ? 0.683 -0.050 -4.889 1.00 92.44 112 ALA A N 1
ATOM 903 C CA . ALA A 1 112 ? -0.213 -0.986 -4.243 1.00 92.44 112 ALA A CA 1
ATOM 904 C C . ALA A 1 112 ? -1.256 -0.227 -3.427 1.00 92.44 112 ALA A C 1
ATOM 906 O O . ALA A 1 112 ? -0.981 0.857 -2.903 1.00 92.44 112 ALA A O 1
ATOM 907 N N . PHE A 1 113 ? -2.448 -0.793 -3.286 1.00 93.19 113 PHE A N 1
ATOM 908 C CA . PHE A 1 113 ? -3.465 -0.250 -2.400 1.00 93.19 113 PHE A CA 1
ATOM 909 C C . PHE A 1 113 ? -4.258 -1.343 -1.691 1.00 93.19 113 PHE A C 1
ATOM 911 O O . PHE A 1 113 ? -4.469 -2.426 -2.229 1.00 93.19 113 PHE A O 1
ATOM 918 N N . ALA A 1 114 ? -4.702 -1.043 -0.475 1.00 91.81 114 ALA A N 1
ATOM 919 C CA . ALA A 1 114 ? -5.552 -1.905 0.332 1.00 91.81 114 ALA A CA 1
ATOM 920 C C . ALA A 1 114 ? -6.698 -1.086 0.927 1.00 91.81 114 ALA A C 1
ATOM 922 O O . ALA A 1 114 ? -6.509 0.050 1.368 1.00 91.81 114 ALA A O 1
ATOM 923 N N . TYR A 1 115 ? -7.890 -1.667 0.916 1.00 90.12 115 TYR A N 1
ATOM 924 C CA . TYR A 1 115 ? -9.109 -1.061 1.444 1.00 90.12 115 TYR A CA 1
ATOM 925 C C . TYR A 1 115 ? -9.284 -1.423 2.921 1.00 90.12 115 TYR A C 1
ATOM 927 O O . TYR A 1 115 ? -9.057 -2.576 3.280 1.00 90.12 115 TYR A O 1
ATOM 935 N N . ALA A 1 116 ? -9.733 -0.480 3.748 1.00 87.75 116 ALA A N 1
ATOM 936 C CA . ALA A 1 116 ? -10.097 -0.719 5.144 1.00 87.75 116 ALA A CA 1
ATOM 937 C C . ALA A 1 116 ? -11.433 -0.043 5.500 1.00 87.75 116 ALA A C 1
ATOM 939 O O . ALA A 1 116 ? -11.778 0.997 4.922 1.00 87.75 116 ALA A O 1
ATOM 940 N N . LYS A 1 117 ? -12.175 -0.644 6.438 1.00 80.88 117 LYS A N 1
ATOM 941 C CA . LYS A 1 117 ? -13.502 -0.199 6.897 1.00 80.88 117 LYS A CA 1
ATOM 942 C C . LYS A 1 117 ? -13.635 -0.274 8.417 1.00 80.88 117 LYS A C 1
ATOM 944 O O . LYS A 1 117 ? -13.102 -1.244 8.995 1.00 80.88 117 LYS A O 1
#

Secondary structure (DSSP, 8-state):
-EEEEEE-TTS--TT-PPPTT-PPPPEEEEEEESSTTS-B-S---TT--EEEEEEE---TTTTTTEEEEEE-EEEE-SS-TT-EEEEE-TTS-BS-TTTBPPPEEPTTSSEEEEEE-

Radius of gyration: 16.14 Å; chains: 1; bounding box: 44×26×46 Å